Protein AF-A0A356X1T3-F1 (afdb_monomer)

pLDDT: mean 81.72, std 20.07, range [30.41, 98.06]

Sequence (139 aa):
MLDDKTKMFLIKAMTEGIECNFQNEEAKDYFIHTLQKTVDKNEKIGSKLIGDSYGLLMEDSTGDPYGIVKLSDNLVLFALLIPEPDLTSEQSVDFGRIVLAVLSTFALIEAEQSLGNTGRSAAKSESVKFNISQIGVII

Mean predicted aligned error: 7.99 Å

Foldseek 3Di:
DDDPVVVVVLVLCAVVNWWKAAPDLVSLQVLLVLLQVLQVPDPLQQWGWDDGSQWTFTAGVVRHTFKIFGDDRTGTYIDTPDDPVPDDPNNVVNSSVSSVSSVVSLVVLQVVLVVVVVDDDDDDDPDDDIDPVPRDRPD

Nearest PDB structures (foldseek):
  8owu-assembly1_B  TM=5.693E-01  e=8.050E-01  Bacillus cereus BAG3X2-1
  8fkx-assembly1_SM  TM=2.185E-01  e=4.668E-01  Homo sapiens
  9eh2-assembly1_x  TM=2.314E-01  e=2.870E+00  Homo sapiens

Solvent-accessible surface area (backbone atoms only — not comparable to full-atom values): 8045 Å² total; per-residue (Å²): 131,82,53,72,67,58,52,53,50,53,52,41,38,57,75,78,18,42,41,50,54,47,85,47,66,68,53,35,44,52,50,49,54,50,36,40,53,52,39,77,69,33,89,86,44,69,48,46,67,50,76,56,68,60,29,30,40,32,19,43,84,86,64,52,72,44,29,36,43,40,45,53,57,48,37,38,38,57,49,66,72,53,60,75,92,76,53,48,73,64,58,54,53,35,54,56,50,50,54,51,43,52,56,48,40,55,54,49,55,44,51,51,54,59,50,54,75,73,62,79,80,94,69,98,63,84,79,76,65,68,60,73,95,60,50,55,68,94,126

Radius of gyration: 15.62 Å; Cα contacts (8 Å, |Δi|>4): 182; chains: 1; bounding box: 31×35×47 Å

Secondary structure (DSSP, 8-state):
---HHHHHHHHHHHHT-EE----SHHHHHHHHHHHHHHHHH-TT---EEEEETTEEEEE-TTS-EEEEEEE-SSEEEEEESS-GGG--HHHHHHHHHHHHHHHHHHHHHHHHHHHHTTS------------GGG-----

Structure (mmCIF, N/CA/C/O backbone):
data_AF-A0A356X1T3-F1
#
_entry.id   AF-A0A356X1T3-F1
#
loop_
_atom_site.group_PDB
_atom_site.id
_atom_site.type_symbol
_atom_site.label_atom_id
_atom_site.label_alt_id
_atom_site.label_comp_id
_atom_site.label_asym_id
_atom_site.label_entity_id
_atom_site.label_seq_id
_atom_site.pdbx_PDB_ins_code
_atom_site.Cartn_x
_atom_site.Cartn_y
_atom_site.Cartn_z
_atom_site.occupancy
_atom_site.B_iso_or_equiv
_atom_site.auth_seq_id
_atom_site.auth_comp_id
_atom_site.auth_asym_id
_atom_site.auth_atom_id
_atom_site.pdbx_PDB_model_num
ATOM 1 N N . MET A 1 1 ? 13.752 -17.291 8.357 1.00 72.00 1 MET A N 1
ATOM 2 C CA . MET A 1 1 ? 12.987 -17.833 7.213 1.00 72.00 1 MET A CA 1
ATOM 3 C C . MET A 1 1 ? 11.516 -17.726 7.585 1.00 72.00 1 MET A C 1
ATOM 5 O O . MET A 1 1 ? 11.199 -18.106 8.703 1.00 72.00 1 MET A O 1
ATOM 9 N N . LEU A 1 2 ? 10.667 -17.127 6.742 1.00 78.75 2 LEU A N 1
ATOM 10 C CA . LEU A 1 2 ? 9.224 -17.022 7.019 1.00 78.75 2 LEU A CA 1
ATOM 11 C C . LEU A 1 2 ? 8.591 -18.420 6.993 1.00 78.75 2 LEU A C 1
ATOM 13 O O . LEU A 1 2 ? 8.995 -19.247 6.169 1.00 78.75 2 LEU A O 1
ATOM 17 N N . ASP A 1 3 ? 7.628 -18.683 7.876 1.00 87.62 3 ASP A N 1
ATOM 18 C CA . ASP A 1 3 ? 6.837 -19.915 7.814 1.00 87.62 3 ASP A CA 1
ATOM 19 C C . ASP A 1 3 ? 5.862 -19.894 6.625 1.00 87.62 3 ASP A C 1
ATOM 21 O O . ASP A 1 3 ? 5.592 -18.848 6.027 1.00 87.62 3 ASP A O 1
ATOM 25 N N . ASP A 1 4 ? 5.351 -21.066 6.247 1.00 88.94 4 ASP A N 1
ATOM 26 C CA . ASP A 1 4 ? 4.505 -21.194 5.057 1.00 88.94 4 ASP A CA 1
ATOM 27 C C . ASP A 1 4 ? 3.169 -20.462 5.202 1.00 88.94 4 ASP A C 1
ATOM 29 O O . ASP A 1 4 ? 2.645 -19.952 4.215 1.00 88.94 4 ASP A O 1
ATOM 33 N N . LYS A 1 5 ? 2.648 -20.318 6.427 1.00 83.56 5 LYS A N 1
ATOM 34 C CA . LYS A 1 5 ? 1.420 -19.548 6.672 1.00 83.56 5 LYS A CA 1
ATOM 35 C C . LYS A 1 5 ? 1.634 -18.072 6.366 1.00 83.56 5 LYS A C 1
ATOM 37 O O . LYS A 1 5 ? 0.818 -17.465 5.684 1.00 83.56 5 LYS A O 1
ATOM 42 N N . THR A 1 6 ? 2.754 -17.520 6.816 1.00 81.12 6 THR A N 1
ATOM 43 C CA . THR A 1 6 ? 3.123 -16.123 6.595 1.00 81.12 6 THR A CA 1
ATOM 44 C C . THR A 1 6 ? 3.391 -15.862 5.117 1.00 81.12 6 THR A C 1
ATOM 46 O O . THR A 1 6 ? 2.935 -14.856 4.584 1.00 81.12 6 THR A O 1
ATOM 49 N N . LYS A 1 7 ? 4.064 -16.787 4.418 1.00 82.00 7 LYS A N 1
ATOM 50 C CA . LYS A 1 7 ? 4.240 -16.688 2.958 1.00 82.00 7 LYS A CA 1
ATOM 51 C C . LYS A 1 7 ? 2.896 -16.660 2.235 1.00 82.00 7 LYS A C 1
ATOM 53 O O . LYS A 1 7 ? 2.676 -15.780 1.412 1.00 82.00 7 LYS A O 1
ATOM 58 N N . MET A 1 8 ? 2.002 -17.595 2.559 1.00 85.56 8 MET A N 1
ATOM 59 C CA . MET A 1 8 ? 0.683 -17.674 1.928 1.00 85.56 8 MET A CA 1
ATOM 60 C C . MET A 1 8 ? -0.170 -16.442 2.219 1.00 85.56 8 MET A C 1
ATOM 62 O O . MET A 1 8 ? -0.846 -15.953 1.320 1.00 85.56 8 MET A O 1
ATOM 66 N N . PHE A 1 9 ? -0.101 -15.916 3.441 1.00 83.38 9 PHE A N 1
ATOM 67 C CA . PHE A 1 9 ? -0.762 -14.670 3.807 1.00 83.38 9 PHE A CA 1
ATOM 68 C C . PHE A 1 9 ? -0.280 -13.498 2.946 1.00 83.38 9 PHE A C 1
ATOM 70 O O . PHE A 1 9 ? -1.100 -12.791 2.373 1.00 83.38 9 PHE A O 1
ATOM 77 N N . LEU A 1 10 ? 1.037 -13.325 2.795 1.00 85.50 10 LEU A N 1
ATOM 78 C CA . LEU A 1 10 ? 1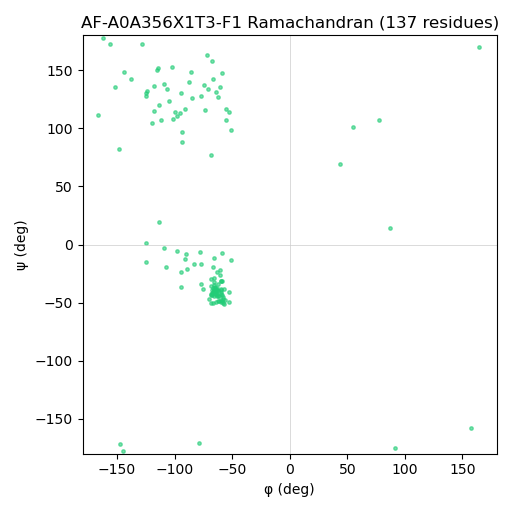.598 -12.246 1.978 1.00 85.50 10 LEU A CA 1
ATOM 79 C C . LEU A 1 10 ? 1.245 -12.396 0.497 1.00 85.50 10 LEU A C 1
ATOM 81 O O . LEU A 1 10 ? 0.889 -11.410 -0.138 1.00 85.50 10 LEU A O 1
ATOM 85 N N . ILE A 1 11 ? 1.312 -13.615 -0.048 1.00 87.25 11 ILE A N 1
ATOM 86 C CA . ILE A 1 11 ? 0.914 -13.888 -1.437 1.00 87.25 11 ILE A CA 1
ATOM 87 C C . ILE A 1 11 ? -0.533 -13.455 -1.650 1.00 87.25 11 ILE A C 1
ATOM 89 O O . ILE A 1 11 ? -0.805 -12.666 -2.547 1.00 87.25 11 ILE A O 1
ATOM 93 N N . LYS A 1 12 ? -1.438 -13.908 -0.783 1.00 85.88 12 LYS A N 1
ATOM 94 C CA . LYS A 1 12 ? -2.856 -13.585 -0.900 1.00 85.88 12 LYS A CA 1
ATOM 95 C C . LYS A 1 12 ? -3.132 -12.094 -0.698 1.00 85.88 12 LYS A C 1
ATOM 97 O O . LYS A 1 12 ? -3.886 -11.522 -1.471 1.00 85.88 12 LYS A O 1
ATOM 102 N N . ALA A 1 13 ? -2.450 -11.431 0.237 1.00 87.19 13 ALA A N 1
ATOM 103 C CA . ALA A 1 13 ? -2.543 -9.979 0.391 1.00 87.19 13 ALA A CA 1
ATOM 104 C C . ALA A 1 13 ? -2.177 -9.229 -0.904 1.00 87.19 13 ALA A C 1
ATOM 106 O O . ALA A 1 13 ? -2.820 -8.240 -1.244 1.00 87.19 13 ALA A O 1
ATOM 107 N N . MET A 1 14 ? -1.173 -9.710 -1.646 1.00 87.31 14 MET A N 1
ATOM 108 C CA . MET A 1 14 ? -0.752 -9.115 -2.919 1.00 87.31 14 MET A CA 1
ATOM 109 C C . MET A 1 14 ? -1.686 -9.450 -4.089 1.00 87.31 14 MET A C 1
ATOM 111 O O . MET A 1 14 ? -1.846 -8.619 -4.977 1.00 87.31 14 MET A O 1
ATOM 115 N N . THR A 1 15 ? -2.281 -10.647 -4.120 1.00 87.12 15 THR A N 1
ATOM 116 C CA . THR A 1 15 ? -3.092 -11.114 -5.261 1.00 87.12 15 THR A CA 1
ATOM 117 C C . THR A 1 15 ? -4.588 -10.853 -5.107 1.00 87.12 15 THR A C 1
ATOM 119 O O . THR A 1 15 ? -5.268 -10.577 -6.090 1.00 87.12 15 THR A O 1
ATOM 122 N N . GLU A 1 16 ? -5.109 -10.975 -3.890 1.00 88.81 16 GLU A N 1
ATOM 123 C CA . GLU A 1 16 ? -6.537 -10.881 -3.554 1.00 88.81 16 GLU A CA 1
ATOM 124 C C . GLU A 1 16 ? -6.861 -9.571 -2.817 1.00 88.81 16 GLU A C 1
ATOM 126 O O . GLU A 1 16 ? -8.013 -9.138 -2.801 1.00 88.81 16 GLU A O 1
ATOM 131 N N . GLY A 1 17 ? -5.847 -8.916 -2.246 1.00 89.25 17 GLY A N 1
ATOM 132 C CA . GLY A 1 17 ? -6.008 -7.748 -1.390 1.00 89.25 17 GLY A CA 1
ATOM 133 C C . GLY A 1 17 ? -6.130 -8.104 0.088 1.00 89.25 17 GLY A C 1
ATOM 134 O O . GLY A 1 17 ? -5.982 -9.251 0.507 1.00 89.25 17 GLY A O 1
ATOM 135 N N . ILE A 1 18 ? -6.377 -7.079 0.898 1.00 90.44 18 ILE A N 1
ATOM 136 C CA . ILE A 1 18 ? -6.517 -7.180 2.350 1.00 90.44 18 ILE A CA 1
ATOM 137 C C . ILE A 1 18 ? -7.927 -6.732 2.708 1.00 90.44 18 ILE A C 1
ATOM 139 O O . ILE A 1 18 ? -8.275 -5.566 2.503 1.00 90.44 18 ILE A O 1
ATOM 143 N N . GLU A 1 19 ? -8.733 -7.652 3.236 1.00 87.69 19 GLU A N 1
ATOM 144 C CA . GLU A 1 19 ? -10.045 -7.312 3.781 1.00 87.69 19 GLU A CA 1
ATOM 145 C C . GLU A 1 19 ? -9.895 -6.325 4.941 1.00 87.69 19 GLU A C 1
ATOM 147 O O . GLU A 1 19 ? -9.037 -6.466 5.815 1.00 87.69 19 GLU A O 1
ATOM 152 N N . CYS A 1 20 ? -10.741 -5.304 4.944 1.00 84.69 20 CYS A N 1
ATOM 153 C CA . CYS A 1 20 ? -10.764 -4.280 5.976 1.00 84.69 20 CYS A CA 1
ATOM 154 C C . CYS A 1 20 ? -12.202 -3.813 6.238 1.00 84.69 20 CYS A C 1
ATOM 156 O O . CYS A 1 20 ? -13.159 -4.354 5.690 1.00 84.69 20 CYS A O 1
ATOM 158 N N . ASN A 1 21 ? -12.373 -2.838 7.130 1.00 84.75 21 ASN A N 1
ATOM 159 C CA . ASN A 1 21 ? -13.674 -2.227 7.390 1.00 84.75 21 ASN A CA 1
ATOM 160 C C . ASN A 1 21 ? -13.499 -0.755 7.777 1.00 84.75 21 ASN A C 1
ATOM 162 O O . ASN A 1 21 ? -13.461 -0.404 8.963 1.00 84.75 21 ASN A O 1
ATOM 166 N N . PHE A 1 22 ? -13.346 0.105 6.773 1.00 82.81 22 PHE A N 1
ATOM 167 C CA . PHE A 1 22 ? -13.340 1.547 6.979 1.00 82.81 22 PHE A CA 1
ATOM 168 C C . PHE A 1 22 ? -14.768 2.021 7.259 1.00 82.81 22 PHE A C 1
ATOM 170 O O . PHE A 1 22 ? -15.647 1.919 6.411 1.00 82.81 22 PHE A O 1
ATOM 177 N N . GLN A 1 23 ? -14.999 2.551 8.462 1.00 81.44 23 GLN A N 1
ATOM 178 C CA . GLN A 1 23 ? -16.338 2.962 8.907 1.00 81.44 23 GLN A CA 1
ATOM 179 C C . GLN A 1 23 ? -16.874 4.186 8.150 1.00 81.44 23 GLN A C 1
ATOM 181 O O . GLN A 1 23 ? -18.083 4.368 8.034 1.00 81.44 23 GLN A O 1
ATOM 186 N N . ASN A 1 24 ? -15.974 5.055 7.696 1.00 83.50 24 ASN A N 1
ATOM 187 C CA . ASN A 1 24 ? -16.276 6.315 7.032 1.00 83.50 24 ASN A CA 1
ATOM 188 C C . ASN A 1 24 ? -15.036 6.817 6.267 1.00 83.50 24 ASN A C 1
ATOM 190 O O . ASN A 1 24 ? -13.967 6.203 6.309 1.00 83.50 24 ASN A O 1
ATOM 194 N N . GLU A 1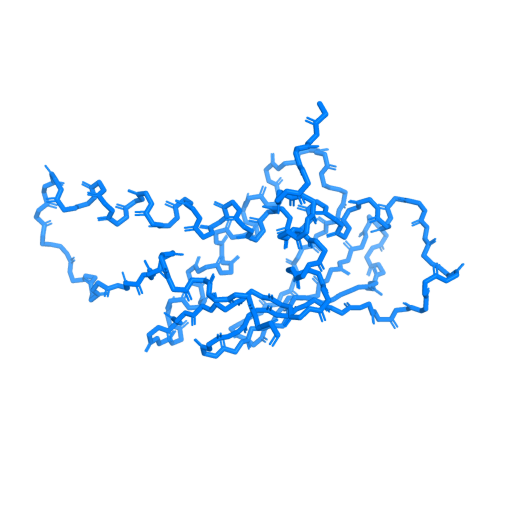 25 ? -15.187 7.939 5.564 1.00 88.44 25 GLU A N 1
ATOM 195 C CA . GLU A 1 25 ? -14.105 8.569 4.801 1.00 88.44 25 GLU A CA 1
ATOM 196 C C . GLU A 1 25 ? -12.965 9.075 5.702 1.00 88.44 25 GLU A C 1
ATOM 198 O O . GLU A 1 25 ? -11.800 8.867 5.379 1.00 88.44 25 GLU A O 1
ATOM 203 N N . GLU A 1 26 ? -13.277 9.594 6.895 1.00 88.50 26 GLU A N 1
ATOM 204 C CA . GLU A 1 26 ? -12.275 10.043 7.876 1.00 88.50 26 GLU A CA 1
ATOM 205 C C . GLU A 1 26 ? -11.328 8.904 8.303 1.00 88.50 26 GLU A C 1
ATOM 207 O O . GLU A 1 26 ? -10.121 9.102 8.441 1.00 88.50 26 GLU A O 1
ATOM 212 N N . ALA A 1 27 ? -11.845 7.681 8.455 1.00 86.88 27 ALA A N 1
ATOM 213 C CA . ALA A 1 27 ? -11.033 6.505 8.749 1.00 86.88 27 ALA A CA 1
ATOM 214 C C . ALA A 1 27 ? -10.079 6.147 7.596 1.00 86.88 27 ALA A C 1
ATOM 216 O O . ALA A 1 27 ? -8.964 5.685 7.855 1.00 86.88 27 ALA A O 1
ATOM 217 N N . LYS A 1 28 ? -10.494 6.361 6.338 1.00 88.88 28 LYS A N 1
ATOM 218 C CA . LYS A 1 28 ? -9.624 6.168 5.167 1.00 88.88 28 LYS A CA 1
ATOM 219 C C . LYS A 1 28 ? -8.542 7.233 5.116 1.00 88.88 28 LYS A C 1
ATOM 221 O O . LYS A 1 28 ? -7.374 6.882 4.978 1.00 88.88 28 LYS A O 1
ATOM 226 N N . ASP A 1 29 ? -8.907 8.497 5.303 1.00 91.00 29 ASP A N 1
ATOM 227 C CA . ASP A 1 29 ? -7.957 9.612 5.326 1.00 91.00 29 ASP A CA 1
ATOM 228 C C . ASP A 1 29 ? -6.906 9.425 6.419 1.00 91.00 29 ASP A C 1
ATOM 230 O O . ASP A 1 29 ? -5.707 9.589 6.187 1.00 91.00 29 ASP A O 1
ATOM 234 N N . TYR A 1 30 ? -7.339 9.003 7.607 1.00 90.75 30 TYR A N 1
ATOM 235 C CA . TYR A 1 30 ? -6.438 8.709 8.712 1.00 90.75 30 TYR A CA 1
ATOM 236 C C . TYR A 1 30 ? -5.485 7.547 8.401 1.00 90.75 30 TYR A C 1
ATOM 23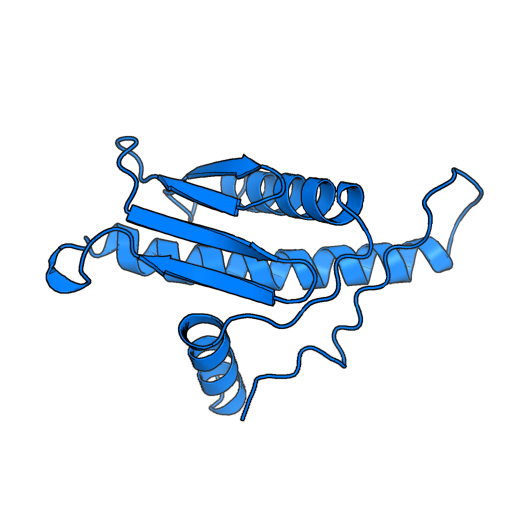8 O O . TYR A 1 30 ? -4.278 7.642 8.656 1.00 90.75 30 TYR A O 1
ATOM 246 N N . PHE A 1 31 ? -6.003 6.462 7.819 1.00 93.56 31 PHE A N 1
ATOM 247 C CA . PHE A 1 31 ? -5.188 5.332 7.380 1.00 93.56 31 PHE A CA 1
ATOM 248 C C . PHE A 1 31 ? -4.153 5.762 6.336 1.00 93.56 31 PHE A C 1
ATOM 250 O O . PHE A 1 31 ? -2.972 5.454 6.480 1.00 93.56 31 PHE A O 1
ATOM 257 N N . ILE A 1 32 ? -4.574 6.520 5.324 1.00 95.00 32 ILE A N 1
ATOM 258 C CA . ILE A 1 32 ? -3.711 7.011 4.250 1.00 95.00 32 ILE A CA 1
ATOM 259 C C . ILE A 1 32 ? -2.615 7.910 4.796 1.00 95.00 32 ILE A C 1
ATOM 261 O O . ILE A 1 32 ? -1.441 7.689 4.502 1.00 95.00 32 ILE A O 1
ATOM 265 N N . HIS A 1 33 ? -2.976 8.876 5.637 1.00 94.12 33 HIS A N 1
ATOM 266 C CA . HIS A 1 33 ? -2.008 9.778 6.241 1.00 94.12 33 HIS A CA 1
ATOM 267 C C . HIS A 1 33 ? -0.968 9.008 7.066 1.00 94.12 33 HIS A C 1
ATOM 269 O O . HIS A 1 33 ? 0.231 9.293 7.016 1.00 94.12 33 HIS A O 1
ATOM 275 N N . THR A 1 34 ? -1.416 7.993 7.807 1.00 93.88 34 THR A N 1
ATOM 276 C CA . THR A 1 34 ? -0.540 7.136 8.611 1.00 93.88 34 THR A CA 1
ATOM 277 C C . THR A 1 34 ? 0.371 6.279 7.732 1.00 93.88 34 THR A C 1
ATOM 279 O O . THR A 1 34 ? 1.567 6.170 8.017 1.00 93.88 34 THR A O 1
ATOM 282 N N . LEU A 1 35 ? -0.155 5.725 6.639 1.00 96.06 35 LEU A N 1
ATOM 283 C CA . LEU A 1 35 ? 0.602 4.935 5.673 1.00 96.06 35 LEU A CA 1
ATOM 284 C C . LEU A 1 35 ? 1.667 5.781 4.966 1.00 96.06 35 LEU A C 1
ATOM 286 O O . LEU A 1 35 ? 2.834 5.396 4.959 1.00 96.06 35 LEU A O 1
ATOM 290 N N . GLN A 1 36 ? 1.300 6.952 4.440 1.00 96.25 36 GLN A N 1
ATOM 291 C CA . GLN A 1 36 ? 2.235 7.887 3.804 1.00 96.25 36 GLN A CA 1
ATOM 292 C C . GLN A 1 36 ? 3.360 8.266 4.767 1.00 96.25 36 GLN A C 1
ATOM 294 O O . GLN A 1 36 ? 4.532 8.108 4.449 1.00 96.25 36 GLN A O 1
ATOM 299 N N . LYS A 1 37 ? 3.018 8.632 6.007 1.00 94.38 37 LYS A N 1
ATOM 300 C CA . LYS A 1 37 ? 4.005 8.947 7.047 1.00 94.38 37 LYS A CA 1
ATOM 301 C C . LYS A 1 37 ? 4.899 7.758 7.405 1.00 94.38 37 LYS A C 1
ATOM 303 O O . LYS A 1 37 ? 6.056 7.957 7.771 1.00 94.38 37 LYS A O 1
ATOM 308 N N . THR A 1 38 ? 4.366 6.539 7.363 1.00 92.81 38 THR A N 1
ATOM 309 C CA . THR A 1 38 ? 5.133 5.307 7.601 1.00 92.81 38 THR A CA 1
ATOM 310 C C . THR A 1 38 ? 6.142 5.076 6.485 1.00 92.81 38 THR A C 1
ATOM 312 O O . THR A 1 38 ? 7.298 4.766 6.772 1.00 92.81 38 THR A O 1
ATOM 315 N N . VAL A 1 39 ? 5.724 5.276 5.236 1.00 95.38 39 VAL A N 1
ATOM 316 C CA . VAL A 1 39 ? 6.588 5.163 4.059 1.00 95.38 39 VAL A CA 1
ATOM 317 C C . VAL A 1 39 ? 7.658 6.253 4.055 1.00 95.38 39 VAL A C 1
ATOM 319 O O . VAL A 1 39 ? 8.837 5.919 4.024 1.00 95.38 39 VAL A O 1
ATOM 322 N N . ASP A 1 40 ? 7.282 7.520 4.233 1.00 93.69 40 ASP A N 1
ATOM 323 C CA . ASP A 1 40 ? 8.206 8.665 4.222 1.00 93.69 40 ASP A CA 1
ATOM 324 C C . ASP A 1 40 ? 9.299 8.573 5.297 1.00 93.69 40 ASP A C 1
ATOM 326 O O . ASP A 1 40 ? 10.410 9.073 5.128 1.00 93.69 40 ASP A O 1
ATOM 330 N N . LYS A 1 41 ? 8.991 7.948 6.439 1.00 91.88 41 LYS A N 1
ATOM 331 C CA . LYS A 1 41 ? 9.954 7.741 7.530 1.00 91.88 41 LYS A CA 1
ATOM 332 C C . LYS A 1 41 ? 10.844 6.519 7.332 1.00 91.88 41 LYS A C 1
ATOM 334 O O . LYS A 1 41 ? 11.835 6.379 8.049 1.00 91.88 41 LYS A O 1
ATOM 339 N N . ASN A 1 42 ? 10.474 5.604 6.443 1.00 91.44 42 ASN A N 1
ATOM 340 C CA . ASN A 1 42 ? 11.212 4.375 6.226 1.00 91.44 42 ASN A CA 1
ATOM 341 C C . ASN A 1 42 ? 12.217 4.566 5.090 1.00 91.44 42 ASN A C 1
ATOM 343 O O . ASN A 1 42 ? 11.899 4.357 3.928 1.00 91.44 42 ASN A O 1
ATOM 347 N N . GLU A 1 43 ? 13.470 4.863 5.442 1.00 91.12 43 GLU A N 1
ATOM 348 C CA . GLU A 1 43 ? 14.578 5.074 4.492 1.00 91.12 43 GLU A CA 1
ATOM 349 C C . GLU A 1 43 ? 14.877 3.872 3.573 1.00 91.12 43 GLU A C 1
ATOM 351 O O . GLU A 1 43 ? 15.739 3.953 2.699 1.00 91.12 43 GLU A O 1
ATOM 356 N N . LYS A 1 44 ? 14.236 2.715 3.793 1.00 93.12 44 LYS A N 1
ATOM 357 C CA . LYS A 1 44 ? 14.345 1.552 2.907 1.00 93.12 44 LYS A CA 1
ATOM 358 C C . LYS A 1 44 ? 13.290 1.530 1.815 1.00 93.12 44 LYS A C 1
ATOM 360 O O . LYS A 1 44 ? 13.438 0.699 0.934 1.00 93.12 44 LYS A O 1
ATOM 365 N N . ILE A 1 45 ? 12.254 2.356 1.866 1.00 94.44 45 ILE A N 1
ATOM 366 C CA . ILE A 1 45 ? 11.261 2.461 0.797 1.00 94.44 45 ILE A CA 1
ATOM 367 C C . ILE A 1 45 ? 11.670 3.665 -0.051 1.00 94.44 45 ILE A C 1
ATOM 369 O O . ILE A 1 45 ? 11.647 4.792 0.433 1.00 94.44 45 ILE A O 1
ATOM 373 N N . GLY A 1 46 ? 12.123 3.417 -1.281 1.00 93.06 46 GLY A N 1
ATOM 374 C CA . GLY A 1 46 ? 12.524 4.472 -2.220 1.00 93.06 46 GLY A CA 1
ATOM 375 C C . GLY A 1 46 ? 11.331 5.180 -2.866 1.00 93.06 46 GLY A C 1
ATOM 376 O O . GLY A 1 46 ? 11.468 6.276 -3.407 1.00 93.06 46 GLY A O 1
ATOM 377 N N . SER A 1 47 ? 10.161 4.556 -2.783 1.00 95.69 47 SER A N 1
ATOM 378 C CA . SER A 1 47 ? 8.918 5.028 -3.374 1.00 95.69 47 SER A CA 1
ATOM 379 C C . SER A 1 47 ? 8.163 6.015 -2.491 1.00 95.69 47 SER A C 1
ATOM 381 O O . SER A 1 47 ? 8.151 5.902 -1.265 1.00 95.69 47 SER A O 1
ATOM 383 N N . LYS A 1 48 ? 7.452 6.937 -3.135 1.00 96.75 48 LYS A N 1
ATOM 384 C CA . LYS A 1 48 ? 6.493 7.848 -2.507 1.00 96.75 48 LYS A CA 1
ATOM 385 C C . LYS A 1 48 ? 5.068 7.380 -2.756 1.00 96.75 48 LYS A C 1
ATOM 387 O O . LYS A 1 48 ? 4.779 6.737 -3.763 1.00 96.75 48 LYS A O 1
ATOM 392 N N . LEU A 1 49 ? 4.175 7.738 -1.836 1.00 97.56 49 LEU A N 1
ATOM 393 C CA . LEU A 1 49 ? 2.743 7.487 -1.961 1.00 97.56 49 LEU A CA 1
ATOM 394 C C . LEU A 1 49 ? 1.979 8.804 -2.095 1.00 97.56 49 LEU A C 1
ATOM 396 O O . LEU A 1 49 ? 2.004 9.627 -1.179 1.00 97.56 49 LEU A O 1
ATOM 400 N N . ILE A 1 50 ? 1.261 8.991 -3.203 1.00 96.38 50 ILE A N 1
ATOM 401 C CA . ILE A 1 50 ? 0.506 10.221 -3.497 1.00 96.38 50 ILE A CA 1
ATOM 402 C C . ILE A 1 50 ? -0.957 9.886 -3.782 1.00 96.38 50 ILE A C 1
ATOM 404 O O . ILE A 1 50 ? -1.237 9.050 -4.632 1.00 96.38 50 ILE A O 1
ATOM 408 N N . GLY A 1 51 ? -1.901 10.540 -3.104 1.00 93.56 51 GLY A N 1
ATOM 409 C CA . GLY A 1 51 ? -3.330 10.325 -3.346 1.00 93.56 51 GLY A CA 1
ATOM 410 C C . GLY A 1 51 ? -4.226 10.717 -2.173 1.00 93.56 51 GLY A C 1
ATOM 411 O O . GLY A 1 51 ? -3.838 11.547 -1.349 1.00 93.56 51 GLY A O 1
ATOM 412 N N . ASP A 1 52 ? -5.424 10.135 -2.140 1.00 92.62 52 ASP A N 1
ATOM 413 C CA . ASP A 1 52 ? -6.563 10.517 -1.295 1.00 92.62 52 ASP A CA 1
ATOM 414 C C . ASP A 1 52 ? -7.425 9.300 -0.899 1.00 92.62 52 ASP A C 1
ATOM 416 O O . ASP A 1 52 ? -7.056 8.160 -1.180 1.00 92.62 52 ASP A O 1
ATOM 420 N N . SER A 1 53 ? -8.587 9.534 -0.274 1.00 87.88 53 SER A N 1
ATOM 421 C CA . SER A 1 53 ? -9.515 8.519 0.257 1.00 87.88 53 SER A CA 1
ATOM 422 C C . SER A 1 53 ? -9.920 7.393 -0.714 1.00 87.88 53 SER A C 1
ATOM 424 O O . SER A 1 53 ? -10.442 6.365 -0.268 1.00 87.88 53 SER A O 1
ATOM 426 N N . TYR A 1 54 ? -9.657 7.526 -2.018 1.00 88.56 54 TYR A N 1
ATOM 427 C CA . TYR A 1 54 ? -9.914 6.497 -3.028 1.00 88.56 54 TYR A CA 1
ATOM 428 C C . TYR A 1 54 ? -8.698 5.609 -3.333 1.00 88.56 54 TYR A C 1
ATOM 430 O O . TYR A 1 54 ? -8.853 4.470 -3.793 1.00 88.56 54 TYR A O 1
ATOM 438 N N . GLY A 1 55 ? -7.483 6.092 -3.086 1.00 92.88 55 GLY A N 1
ATOM 439 C CA . GLY A 1 55 ? -6.264 5.356 -3.387 1.00 92.88 55 GLY A CA 1
ATOM 440 C C . GLY A 1 55 ? -4.995 6.197 -3.390 1.00 92.88 55 GLY A C 1
ATOM 441 O O . GLY A 1 55 ? -5.020 7.423 -3.369 1.00 92.88 55 GLY A O 1
ATOM 442 N N . LEU A 1 56 ? -3.865 5.499 -3.459 1.00 98.06 56 LEU A N 1
ATOM 443 C CA . LEU A 1 56 ? -2.524 6.066 -3.514 1.00 98.06 56 LEU A CA 1
ATOM 444 C C . LEU A 1 56 ? -1.789 5.542 -4.745 1.00 98.06 56 LEU A C 1
ATOM 446 O O . LEU A 1 56 ? -1.725 4.333 -4.961 1.00 98.06 56 LEU A O 1
ATOM 450 N N . LEU A 1 57 ? -1.204 6.444 -5.522 1.00 97.75 57 LEU A N 1
ATOM 451 C CA . LEU A 1 57 ? -0.193 6.139 -6.525 1.00 97.75 57 LEU A CA 1
ATOM 452 C C . LEU A 1 57 ? 1.135 5.841 -5.830 1.00 97.75 57 LEU A C 1
ATOM 454 O O . LEU A 1 57 ? 1.517 6.541 -4.893 1.00 97.75 57 LEU A O 1
ATOM 458 N N . MET A 1 58 ? 1.828 4.813 -6.308 1.00 97.88 58 MET A N 1
ATOM 459 C CA . MET A 1 58 ? 3.213 4.513 -5.966 1.00 97.88 58 MET A CA 1
ATOM 460 C C . MET A 1 58 ? 4.105 5.125 -7.043 1.00 97.88 58 MET A C 1
ATOM 462 O O . MET A 1 58 ? 4.064 4.691 -8.197 1.00 97.88 58 MET A O 1
ATOM 466 N N . GLU A 1 59 ? 4.890 6.124 -6.660 1.00 97.50 59 GLU A N 1
ATOM 467 C CA . GLU A 1 59 ? 5.877 6.772 -7.524 1.00 97.50 59 GLU A CA 1
ATOM 468 C C . GLU A 1 59 ? 7.277 6.383 -7.069 1.00 97.50 59 GLU A C 1
ATOM 470 O O . GLU A 1 59 ? 7.546 6.324 -5.868 1.00 97.50 59 GLU A O 1
ATOM 475 N N . ASP A 1 60 ? 8.171 6.104 -8.008 1.00 95.06 60 ASP A N 1
ATOM 476 C CA . ASP A 1 60 ? 9.573 5.846 -7.691 1.00 95.06 60 ASP A CA 1
ATOM 477 C C . ASP A 1 60 ? 10.361 7.147 -7.423 1.00 95.06 60 ASP A C 1
ATOM 479 O O . ASP A 1 60 ? 9.813 8.246 -7.291 1.00 95.06 60 ASP A O 1
ATOM 483 N N . SER A 1 61 ? 11.686 7.027 -7.312 1.00 90.31 61 SER A N 1
ATOM 484 C CA . SER A 1 61 ? 12.560 8.168 -7.027 1.00 90.31 61 SER A CA 1
ATOM 485 C C . SER A 1 61 ? 12.625 9.208 -8.156 1.00 90.31 61 SER A C 1
ATOM 487 O O . SER A 1 61 ? 13.003 10.353 -7.886 1.00 90.31 61 SER A O 1
ATOM 489 N N . THR A 1 62 ? 12.243 8.850 -9.389 1.00 92.56 62 THR A N 1
ATOM 490 C CA . THR A 1 62 ? 12.166 9.774 -10.532 1.00 92.56 62 THR A CA 1
ATOM 491 C C . THR A 1 62 ? 10.792 10.427 -10.663 1.00 92.56 62 THR A C 1
ATOM 493 O O . THR A 1 62 ? 10.663 11.406 -11.400 1.00 92.56 62 THR A O 1
ATOM 496 N N . GLY A 1 63 ? 9.808 9.976 -9.878 1.00 93.69 63 GLY A N 1
ATOM 497 C CA . GLY A 1 63 ? 8.423 10.440 -9.939 1.00 93.69 63 GLY A CA 1
ATOM 498 C C . GLY A 1 63 ? 7.586 9.671 -10.958 1.00 93.69 63 GLY A C 1
ATOM 499 O O . GLY A 1 63 ? 6.499 10.125 -11.313 1.00 93.69 63 GLY A O 1
ATOM 500 N N . ASP A 1 64 ? 8.079 8.531 -11.450 1.00 95.25 64 ASP A N 1
ATOM 501 C CA . ASP A 1 64 ? 7.352 7.716 -12.411 1.00 95.25 64 ASP A CA 1
ATOM 502 C C . ASP A 1 64 ? 6.385 6.774 -11.668 1.00 95.25 64 ASP A C 1
ATOM 504 O O . ASP A 1 64 ? 6.792 6.030 -10.764 1.00 95.25 64 ASP A O 1
ATOM 508 N N . PRO A 1 65 ? 5.083 6.789 -12.010 1.00 96.19 65 PRO A N 1
ATOM 509 C CA . PRO A 1 65 ? 4.101 5.946 -11.348 1.00 96.19 65 PRO A CA 1
ATOM 510 C C . PRO A 1 65 ? 4.207 4.504 -11.855 1.00 96.19 65 PRO A C 1
ATOM 512 O O . PRO A 1 65 ? 4.114 4.245 -13.055 1.00 96.19 65 PR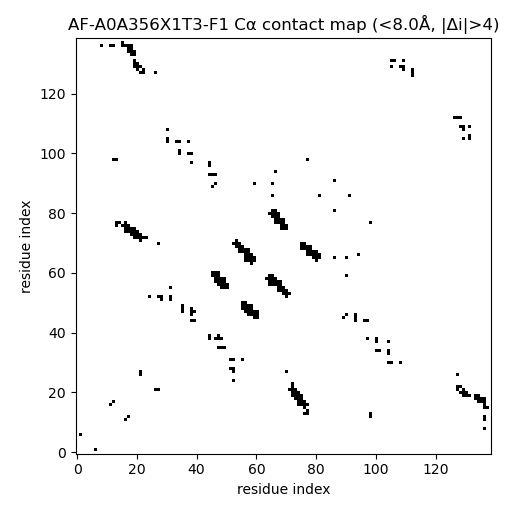O A O 1
ATOM 515 N N . TYR A 1 66 ? 4.332 3.546 -10.937 1.00 96.75 66 TYR A N 1
ATOM 516 C CA . TYR A 1 66 ? 4.492 2.127 -11.289 1.00 96.75 66 TYR A CA 1
ATOM 517 C C . TYR A 1 66 ? 3.453 1.208 -10.636 1.00 96.75 66 TYR A C 1
ATOM 519 O O . TYR A 1 66 ? 3.257 0.076 -11.084 1.00 96.75 66 TYR A O 1
ATOM 527 N N . GLY A 1 67 ? 2.739 1.680 -9.614 1.00 96.94 67 GLY A N 1
ATOM 528 C CA . GLY A 1 67 ? 1.726 0.895 -8.915 1.00 96.94 67 GLY A CA 1
ATOM 529 C C . GLY A 1 67 ? 0.684 1.752 -8.213 1.00 96.94 67 GLY A C 1
ATOM 530 O O . GLY A 1 67 ? 0.805 2.973 -8.149 1.00 96.94 67 GLY A O 1
ATOM 531 N N . ILE A 1 68 ? -0.355 1.103 -7.692 1.00 96.88 68 ILE A N 1
ATOM 532 C CA . ILE A 1 68 ? -1.434 1.731 -6.928 1.00 96.88 68 ILE A CA 1
ATOM 533 C C . ILE A 1 68 ? -1.817 0.897 -5.707 1.00 96.88 68 ILE A C 1
ATOM 535 O O . ILE A 1 68 ? -1.876 -0.333 -5.772 1.00 96.88 68 ILE A O 1
ATOM 539 N N . VAL A 1 69 ? -2.130 1.582 -4.608 1.00 97.50 69 VAL A N 1
ATOM 5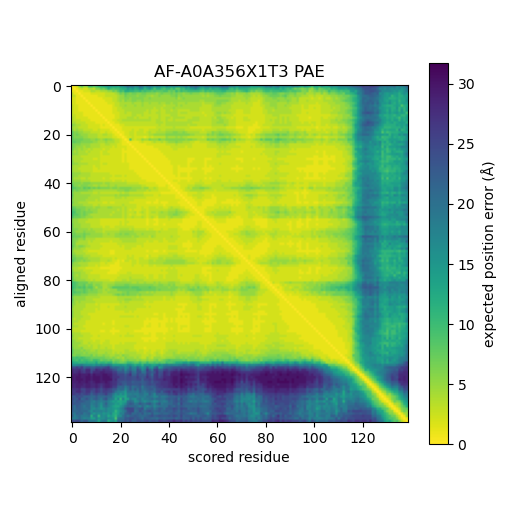40 C CA . VAL A 1 69 ? -2.892 1.053 -3.473 1.00 97.50 69 VAL A CA 1
ATOM 541 C C . VAL A 1 69 ? -4.310 1.588 -3.611 1.00 97.50 69 VAL A C 1
ATOM 543 O O . VAL A 1 69 ? -4.545 2.776 -3.417 1.00 97.50 69 VAL A O 1
ATOM 546 N N . LYS A 1 70 ? -5.269 0.741 -3.969 1.00 95.56 70 LYS A N 1
ATOM 547 C CA . LYS A 1 70 ? -6.671 1.141 -4.106 1.00 95.56 70 LYS A CA 1
ATOM 548 C C . LYS A 1 70 ? -7.417 0.860 -2.810 1.00 95.56 70 LYS A C 1
ATOM 550 O O . LYS A 1 70 ? -7.351 -0.257 -2.298 1.00 95.56 70 LYS A O 1
ATOM 555 N N . LEU A 1 71 ? -8.153 1.851 -2.316 1.00 92.75 71 LEU A N 1
ATOM 556 C CA . LEU A 1 71 ? -8.961 1.721 -1.111 1.00 92.75 71 LEU A CA 1
ATOM 557 C C . LEU A 1 71 ? -10.444 1.644 -1.474 1.00 92.75 71 LEU A C 1
ATOM 559 O O . LEU A 1 71 ? -10.975 2.429 -2.256 1.00 92.75 71 LEU A O 1
ATOM 563 N N . SER A 1 72 ? -11.132 0.690 -0.866 1.00 89.31 72 SER A N 1
ATOM 564 C CA . SER A 1 72 ? -12.590 0.609 -0.818 1.00 89.31 72 SER A CA 1
ATOM 565 C C . SER A 1 72 ? -13.021 0.429 0.632 1.00 89.31 72 SER A C 1
ATOM 567 O O . SER A 1 72 ? -12.170 0.264 1.499 1.00 89.31 72 SER A O 1
ATOM 569 N N . ASP A 1 73 ? -14.320 0.481 0.917 1.00 85.81 73 ASP A N 1
ATOM 570 C CA . ASP A 1 73 ? -14.822 0.415 2.298 1.00 85.81 73 ASP A CA 1
ATOM 571 C C . ASP A 1 73 ? -14.406 -0.878 3.015 1.00 85.81 73 ASP A C 1
ATOM 573 O O . ASP A 1 73 ? -14.175 -0.872 4.222 1.00 85.81 73 ASP A O 1
ATOM 577 N N . ASN A 1 74 ? -14.265 -1.972 2.265 1.00 88.81 74 ASN A N 1
ATOM 578 C CA . ASN A 1 74 ? -14.036 -3.308 2.801 1.00 88.81 74 ASN A CA 1
ATOM 579 C C . ASN A 1 74 ? -12.784 -4.018 2.264 1.00 88.81 74 ASN A C 1
ATOM 581 O O . ASN A 1 74 ? -12.540 -5.172 2.615 1.00 88.81 74 ASN A O 1
ATOM 585 N N . LEU A 1 75 ? -12.012 -3.373 1.389 1.00 91.12 75 LEU A N 1
ATOM 586 C CA . LEU A 1 75 ? -10.876 -4.009 0.730 1.00 91.12 75 LEU A CA 1
ATOM 587 C C . LEU A 1 75 ? -9.795 -2.993 0.359 1.00 91.12 75 LEU A C 1
ATOM 589 O O . LEU A 1 75 ? -10.088 -1.944 -0.227 1.00 91.12 75 LEU A O 1
ATOM 593 N N . VAL A 1 76 ? -8.541 -3.347 0.637 1.00 94.00 76 VAL A N 1
ATOM 594 C CA . VAL A 1 76 ? -7.352 -2.688 0.084 1.00 94.00 76 VAL A CA 1
ATOM 595 C C . VAL A 1 76 ? -6.745 -3.584 -0.988 1.00 94.00 76 VAL A C 1
ATOM 597 O O . VAL A 1 76 ? -6.421 -4.738 -0.720 1.00 94.00 76 VAL A O 1
ATOM 600 N N . LEU A 1 77 ? -6.588 -3.054 -2.198 1.00 94.88 77 LEU A N 1
ATOM 601 C CA . LEU A 1 77 ? -6.027 -3.764 -3.347 1.00 94.88 77 LEU A CA 1
ATOM 602 C C . LEU A 1 77 ? -4.702 -3.149 -3.780 1.00 94.88 77 LEU A C 1
ATOM 604 O O . LEU A 1 77 ? -4.498 -1.941 -3.664 1.00 94.88 77 LEU A O 1
ATOM 608 N N . PHE A 1 78 ? -3.850 -3.979 -4.369 1.00 95.00 78 PHE A N 1
ATOM 609 C CA . PHE A 1 78 ? -2.597 -3.560 -4.977 1.00 95.00 78 PHE A CA 1
ATOM 610 C C . PHE A 1 78 ? -2.634 -3.884 -6.464 1.00 95.00 78 PHE A C 1
ATOM 612 O O . PHE A 1 78 ? -3.071 -4.965 -6.854 1.00 95.00 78 PHE A O 1
ATOM 619 N N . ALA A 1 79 ? -2.186 -2.958 -7.302 1.00 93.38 79 ALA A N 1
ATOM 620 C CA . ALA A 1 79 ? -2.040 -3.221 -8.727 1.00 93.38 79 ALA A CA 1
ATOM 621 C C . ALA A 1 79 ? -0.812 -2.512 -9.284 1.00 93.38 79 ALA A C 1
ATOM 623 O O . ALA A 1 79 ? -0.438 -1.438 -8.819 1.00 93.38 79 ALA A O 1
ATOM 624 N N . LEU A 1 80 ? -0.199 -3.12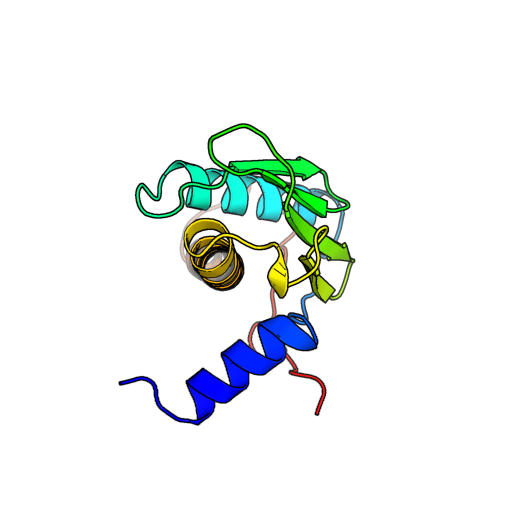1 -10.292 1.00 94.81 80 LEU A N 1
ATOM 625 C CA . LEU A 1 80 ? 0.876 -2.518 -11.064 1.00 94.81 80 LEU A CA 1
ATOM 626 C C . LEU A 1 80 ? 0.276 -1.709 -12.217 1.00 94.81 80 LEU A C 1
ATOM 628 O O . LEU A 1 80 ? -0.695 -2.136 -12.842 1.00 94.81 80 LEU A O 1
ATOM 632 N N . LEU A 1 81 ? 0.849 -0.539 -12.486 1.00 94.12 81 LEU A N 1
ATOM 633 C CA . LEU A 1 81 ? 0.487 0.302 -13.632 1.00 94.12 81 LEU A CA 1
ATOM 634 C C . LEU A 1 81 ? 1.301 -0.043 -14.878 1.00 94.12 81 LEU A C 1
ATOM 636 O O . LEU A 1 81 ? 0.867 0.237 -15.995 1.00 94.12 81 LEU A O 1
ATOM 640 N N . ILE A 1 82 ? 2.456 -0.674 -14.678 1.00 91.81 82 ILE A N 1
ATOM 641 C CA . ILE A 1 82 ? 3.323 -1.180 -15.736 1.00 91.81 82 ILE A CA 1
ATOM 642 C C . ILE A 1 82 ? 3.399 -2.713 -15.672 1.00 91.81 82 ILE A C 1
ATOM 644 O O . ILE A 1 82 ? 3.254 -3.291 -14.591 1.00 91.81 82 ILE A O 1
ATOM 648 N N . PRO A 1 83 ? 3.595 -3.401 -16.808 1.00 87.94 83 PRO A N 1
ATOM 649 C CA . PRO A 1 83 ? 3.777 -4.848 -16.826 1.00 87.94 83 PRO A CA 1
ATOM 650 C C . PRO A 1 83 ? 4.979 -5.297 -15.985 1.00 87.94 83 PRO A C 1
ATOM 652 O O . PRO A 1 83 ? 6.003 -4.622 -15.945 1.00 87.94 83 PRO A O 1
ATOM 655 N N . GLU A 1 84 ? 4.891 -6.483 -15.375 1.00 85.94 84 GLU A N 1
ATOM 656 C CA . GLU A 1 84 ? 5.980 -7.050 -14.561 1.00 85.94 84 GLU A CA 1
ATOM 657 C C . GLU A 1 84 ? 7.347 -7.109 -15.276 1.00 85.94 84 GLU A C 1
ATOM 659 O O . GLU A 1 84 ? 8.342 -6.758 -14.646 1.00 85.94 84 GLU A O 1
ATOM 664 N N . PRO A 1 85 ? 7.441 -7.473 -16.574 1.00 89.00 85 PRO A N 1
ATOM 665 C CA . PRO A 1 85 ? 8.721 -7.477 -17.287 1.00 89.00 85 PRO A CA 1
ATOM 666 C C . PRO A 1 85 ? 9.409 -6.108 -17.369 1.00 89.00 85 PRO A C 1
ATOM 668 O O . PRO A 1 85 ? 10.620 -6.059 -17.579 1.00 89.00 85 PRO A O 1
ATOM 671 N N . ASP A 1 86 ? 8.644 -5.026 -17.214 1.00 91.12 86 ASP A N 1
ATOM 672 C CA . ASP A 1 86 ? 9.116 -3.648 -17.326 1.00 91.12 86 ASP A CA 1
ATOM 673 C C . ASP A 1 86 ? 9.422 -3.024 -15.951 1.00 91.12 86 ASP A C 1
ATOM 675 O O . ASP A 1 86 ? 9.960 -1.918 -15.883 1.00 91.12 86 ASP A O 1
ATOM 679 N N . LEU A 1 87 ? 9.123 -3.726 -14.847 1.00 93.06 87 LEU A N 1
ATOM 680 C CA . LEU A 1 87 ? 9.484 -3.283 -13.502 1.00 93.06 87 LEU A CA 1
ATOM 681 C C . LEU A 1 87 ? 10.985 -3.396 -13.279 1.00 93.06 87 LEU A C 1
ATOM 683 O O . LEU A 1 87 ? 11.612 -4.441 -13.475 1.00 93.06 87 LEU A O 1
ATOM 687 N N . THR A 1 88 ? 11.557 -2.338 -12.722 1.00 94.94 88 THR A N 1
ATOM 688 C CA . THR A 1 88 ? 12.901 -2.432 -12.166 1.00 94.94 88 THR A CA 1
ATOM 689 C C . THR A 1 88 ? 12.905 -3.335 -10.927 1.00 94.94 88 THR A C 1
ATOM 691 O O . THR A 1 88 ? 11.893 -3.527 -10.239 1.00 94.94 88 THR A O 1
ATOM 694 N N . SER A 1 89 ? 14.077 -3.881 -10.590 1.00 94.25 89 SER A N 1
ATOM 695 C CA . SER A 1 89 ? 14.235 -4.646 -9.348 1.00 94.25 89 SER A CA 1
ATOM 696 C C . SER A 1 89 ? 13.927 -3.802 -8.108 1.00 94.25 89 SER A C 1
ATOM 698 O O . SER A 1 89 ? 13.431 -4.335 -7.121 1.00 94.25 89 SER A O 1
ATOM 700 N N . GLU A 1 90 ? 14.192 -2.495 -8.156 1.00 94.50 90 GLU A N 1
ATOM 701 C CA . GLU A 1 90 ? 13.883 -1.568 -7.066 1.00 94.50 90 GLU A CA 1
ATOM 702 C C . GLU A 1 90 ? 12.373 -1.392 -6.891 1.00 94.50 90 GLU A C 1
ATOM 704 O O . GLU A 1 90 ? 11.870 -1.634 -5.797 1.00 94.50 90 GLU A O 1
ATOM 709 N N . GLN A 1 91 ? 11.639 -1.101 -7.971 1.00 95.50 91 GLN A N 1
ATOM 710 C CA . GLN A 1 91 ? 10.174 -0.986 -7.945 1.00 95.50 91 GLN A CA 1
ATOM 711 C C . GLN A 1 91 ? 9.508 -2.291 -7.482 1.00 95.50 91 GLN A C 1
ATOM 713 O O . GLN A 1 91 ? 8.572 -2.265 -6.687 1.00 95.50 91 GLN A O 1
ATOM 718 N N . SER A 1 92 ? 10.024 -3.449 -7.909 1.00 93.88 92 SER A N 1
ATOM 719 C CA . SER A 1 92 ? 9.517 -4.759 -7.470 1.00 93.88 92 SER A CA 1
ATOM 720 C C . SER A 1 92 ? 9.692 -4.976 -5.962 1.00 93.88 92 SER A C 1
ATOM 722 O O . SER A 1 92 ? 8.794 -5.473 -5.279 1.00 93.88 92 SER A O 1
ATOM 724 N N . VAL A 1 93 ? 10.855 -4.602 -5.423 1.00 94.56 93 VAL A N 1
ATOM 725 C CA . VAL A 1 93 ? 11.136 -4.707 -3.985 1.00 94.56 93 VAL A CA 1
ATOM 726 C C . VAL A 1 93 ? 10.286 -3.713 -3.195 1.00 94.56 93 VAL A C 1
ATOM 728 O O . VAL A 1 93 ? 9.735 -4.071 -2.151 1.00 94.56 93 VAL A O 1
ATOM 731 N N . ASP A 1 94 ? 10.162 -2.483 -3.681 1.00 95.50 94 ASP A N 1
ATOM 732 C CA . ASP A 1 94 ? 9.379 -1.444 -3.028 1.00 95.50 94 ASP A CA 1
ATOM 733 C C . ASP A 1 94 ? 7.884 -1.747 -3.030 1.00 95.50 94 ASP A C 1
ATOM 735 O O . ASP A 1 94 ? 7.248 -1.563 -1.995 1.00 95.50 94 ASP A O 1
ATOM 739 N N . PHE A 1 95 ? 7.344 -2.326 -4.104 1.00 95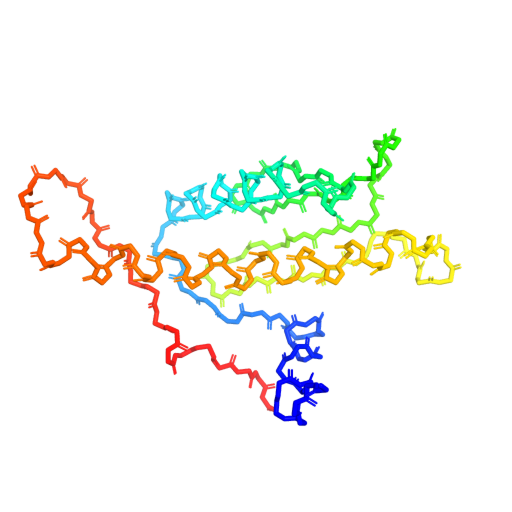.19 95 PHE A N 1
ATOM 740 C CA . PHE A 1 95 ? 5.968 -2.820 -4.132 1.00 95.19 95 PHE A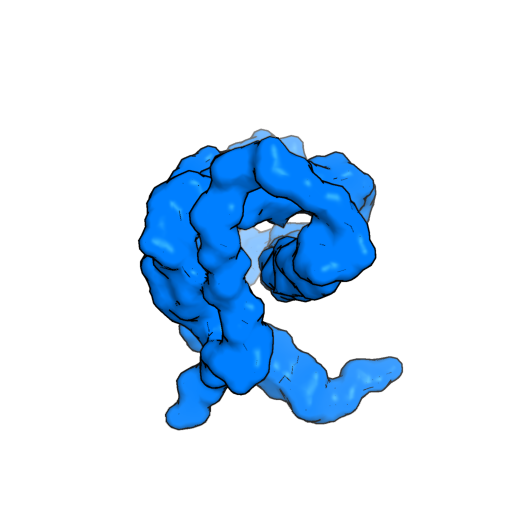 CA 1
ATOM 741 C C . PHE A 1 95 ? 5.700 -3.773 -2.956 1.00 95.19 95 PHE A C 1
ATOM 743 O O . PHE A 1 95 ? 4.768 -3.575 -2.175 1.00 95.19 95 PHE A O 1
ATOM 750 N N . GLY A 1 96 ? 6.581 -4.759 -2.750 1.00 93.38 96 GLY A N 1
ATOM 751 C CA . GLY A 1 96 ? 6.488 -5.677 -1.612 1.00 93.38 96 GLY A CA 1
ATOM 752 C C . GLY A 1 96 ? 6.628 -4.978 -0.253 1.00 93.38 96 GLY A C 1
ATOM 753 O O . GLY A 1 96 ? 5.931 -5.321 0.704 1.00 93.38 96 GLY A O 1
ATOM 754 N N . ARG A 1 97 ? 7.493 -3.962 -0.145 1.00 95.38 97 ARG A N 1
ATOM 755 C CA . ARG A 1 97 ? 7.634 -3.166 1.086 1.00 95.38 97 ARG A CA 1
ATOM 756 C C . ARG A 1 97 ? 6.403 -2.314 1.374 1.00 95.38 97 ARG A C 1
ATOM 758 O O . ARG A 1 97 ? 6.046 -2.181 2.539 1.00 95.38 97 ARG A O 1
ATOM 765 N N . ILE A 1 98 ? 5.739 -1.779 0.354 1.00 96.50 98 ILE A N 1
ATOM 766 C CA . ILE A 1 98 ? 4.500 -1.010 0.507 1.00 96.50 98 ILE A CA 1
ATOM 767 C C . ILE A 1 98 ? 3.362 -1.920 0.975 1.00 96.50 98 ILE A C 1
ATOM 769 O O . ILE A 1 98 ? 2.616 -1.539 1.875 1.00 96.50 98 ILE A O 1
ATOM 773 N N . VAL A 1 99 ? 3.274 -3.152 0.465 1.00 94.12 99 VAL A N 1
ATOM 774 C CA . VAL A 1 99 ? 2.326 -4.160 0.979 1.00 94.12 99 VAL A CA 1
ATOM 775 C C . VAL A 1 99 ? 2.560 -4.410 2.473 1.00 94.12 99 VAL A C 1
ATOM 777 O O . VAL A 1 99 ? 1.621 -4.399 3.270 1.00 94.12 99 VAL A O 1
ATOM 780 N N . LEU A 1 100 ? 3.821 -4.559 2.890 1.00 93.50 100 LEU A N 1
ATOM 781 C CA . LEU A 1 100 ? 4.170 -4.680 4.309 1.00 93.50 100 LEU A CA 1
ATOM 782 C C . LEU A 1 100 ? 3.856 -3.403 5.105 1.00 93.50 100 LEU A C 1
ATOM 784 O O . LEU A 1 100 ? 3.408 -3.498 6.247 1.00 93.50 100 LEU A O 1
ATOM 788 N N . ALA A 1 101 ? 4.050 -2.219 4.521 1.00 95.69 101 ALA A N 1
ATOM 789 C CA . ALA A 1 101 ? 3.724 -0.945 5.155 1.00 95.69 101 ALA A CA 1
ATOM 790 C C . ALA A 1 101 ? 2.213 -0.818 5.407 1.00 95.69 101 ALA A C 1
ATOM 792 O O . ALA A 1 101 ? 1.811 -0.431 6.507 1.00 95.69 101 ALA A O 1
ATOM 793 N N . VAL A 1 102 ? 1.378 -1.232 4.451 1.00 95.12 102 VAL A N 1
ATOM 794 C CA . VAL A 1 102 ? -0.084 -1.317 4.606 1.00 95.12 102 VAL A CA 1
ATOM 795 C C . VAL A 1 102 ? -0.456 -2.226 5.776 1.00 95.12 102 VAL A C 1
ATOM 797 O O . VAL A 1 102 ? -1.184 -1.806 6.674 1.00 95.12 102 VAL A O 1
ATOM 800 N N . LEU A 1 103 ? 0.100 -3.440 5.824 1.00 91.62 103 LEU A N 1
ATOM 801 C CA . LEU A 1 103 ? -0.141 -4.384 6.921 1.00 91.62 103 LEU A CA 1
ATOM 802 C C . LEU A 1 103 ? 0.294 -3.817 8.279 1.00 91.62 103 LEU A C 1
ATOM 804 O O . LEU A 1 103 ? -0.430 -3.931 9.268 1.00 91.62 103 LEU A O 1
ATOM 808 N N . SER A 1 104 ? 1.456 -3.160 8.325 1.00 90.19 104 SER A N 1
ATOM 809 C CA . SER A 1 104 ? 1.959 -2.522 9.544 1.00 90.19 104 SER A CA 1
ATOM 810 C C . SER A 1 104 ? 1.084 -1.353 9.998 1.00 90.19 104 SER A C 1
ATOM 812 O O . SER A 1 104 ? 0.917 -1.145 11.197 1.00 90.19 104 SER A O 1
ATOM 814 N N . THR A 1 105 ? 0.473 -0.634 9.051 1.00 93.00 105 THR A N 1
ATOM 815 C CA . THR A 1 105 ? -0.423 0.490 9.333 1.00 93.00 105 THR A CA 1
ATOM 816 C C . THR A 1 105 ? -1.713 -0.008 9.977 1.00 93.00 105 THR A C 1
ATOM 818 O O . THR A 1 105 ? -2.130 0.544 10.991 1.00 93.00 105 THR A O 1
ATOM 821 N N . PHE A 1 106 ? -2.299 -1.103 9.480 1.00 88.94 106 PHE A N 1
ATOM 822 C CA . PHE A 1 106 ? -3.443 -1.733 10.148 1.00 88.94 106 PHE A CA 1
ATOM 823 C C . PHE A 1 106 ? -3.116 -2.158 11.584 1.00 88.94 106 PHE A C 1
ATOM 825 O O . PHE A 1 106 ? -3.870 -1.835 12.500 1.00 88.94 106 PHE A O 1
ATOM 832 N N . ALA A 1 107 ? -1.975 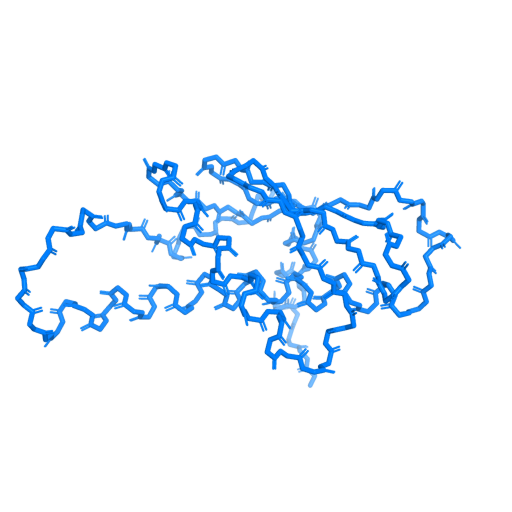-2.821 11.792 1.00 86.31 107 ALA A N 1
ATOM 833 C CA . ALA A 1 107 ? -1.554 -3.262 13.122 1.00 86.31 107 ALA A CA 1
ATOM 834 C C . ALA A 1 107 ? -1.305 -2.087 14.086 1.00 86.31 107 ALA A C 1
ATOM 836 O O . ALA A 1 107 ? -1.669 -2.162 15.259 1.00 86.31 107 ALA A O 1
ATOM 837 N N . LEU A 1 108 ? -0.708 -0.992 13.601 1.00 85.38 108 LEU A N 1
ATOM 838 C CA . LEU A 1 108 ? -0.483 0.215 14.397 1.00 85.38 108 LEU A CA 1
ATOM 839 C C . LEU A 1 108 ? -1.807 0.836 14.848 1.00 85.38 108 LEU A C 1
ATOM 841 O O . LEU A 1 108 ? -1.977 1.123 16.031 1.00 85.38 108 LEU A O 1
ATOM 845 N N . ILE A 1 109 ? -2.749 1.005 13.920 1.00 85.44 109 ILE A N 1
ATOM 846 C CA . ILE A 1 109 ? -4.043 1.623 14.215 1.00 85.44 109 ILE A CA 1
ATOM 847 C C . ILE A 1 109 ? -4.852 0.757 15.196 1.00 85.44 109 ILE A C 1
ATOM 849 O O . ILE A 1 109 ? -5.459 1.288 16.127 1.00 85.44 109 ILE A O 1
ATOM 853 N N . GLU A 1 110 ? -4.827 -0.573 15.053 1.00 82.19 110 GLU A N 1
ATOM 854 C CA . GLU A 1 110 ? -5.452 -1.481 16.027 1.00 82.19 110 GLU A CA 1
ATOM 855 C C . GLU A 1 110 ? -4.804 -1.349 17.417 1.00 82.19 110 GLU A C 1
ATOM 857 O O . GLU A 1 110 ? -5.503 -1.250 18.433 1.00 82.19 110 GLU A O 1
ATOM 862 N N . ALA A 1 111 ? -3.470 -1.286 17.481 1.00 79.25 111 ALA A N 1
ATOM 863 C CA . ALA A 1 111 ? -2.754 -1.106 18.738 1.00 79.25 111 ALA A CA 1
ATOM 864 C C . ALA A 1 111 ? -3.128 0.222 19.419 1.00 79.25 111 ALA A C 1
ATOM 866 O O . ALA A 1 111 ? -3.418 0.232 20.617 1.00 79.25 111 ALA A O 1
ATOM 867 N N . GLU A 1 112 ? -3.199 1.327 18.677 1.00 80.94 112 GLU A N 1
ATOM 868 C CA . GLU A 1 112 ? -3.600 2.636 19.206 1.00 80.94 112 GLU A CA 1
ATOM 869 C C . GLU A 1 112 ? -5.039 2.636 19.743 1.00 80.94 112 GLU A C 1
ATOM 871 O O . GLU A 1 112 ? -5.291 3.168 20.826 1.00 80.94 112 GLU A O 1
ATOM 876 N N . GLN A 1 113 ? -5.971 1.964 19.062 1.00 73.38 113 GLN A N 1
ATOM 877 C CA . GLN A 1 113 ? -7.351 1.789 19.535 1.00 73.38 113 GLN A CA 1
ATOM 878 C C . GLN A 1 113 ? -7.420 0.955 20.819 1.00 73.38 113 GLN A C 1
ATOM 880 O O . GLN A 1 113 ? -8.184 1.273 21.737 1.00 73.38 113 GLN A O 1
ATOM 885 N N . SER A 1 114 ? -6.600 -0.096 20.914 1.00 73.12 114 SER A N 1
ATOM 886 C CA . SER A 1 114 ? -6.526 -0.933 22.115 1.00 73.12 114 SER A CA 1
ATOM 887 C C . SER A 1 114 ? -5.980 -0.157 23.323 1.00 73.12 114 SER A C 1
ATOM 889 O O . SER A 1 114 ? -6.512 -0.274 24.429 1.00 73.12 114 SER A O 1
ATOM 891 N N . LEU A 1 115 ? -4.976 0.701 23.105 1.00 73.19 115 LEU A N 1
ATOM 892 C CA . LEU A 1 115 ? -4.345 1.520 24.140 1.00 73.19 115 LEU A CA 1
ATOM 893 C C . LEU A 1 115 ? -5.226 2.707 24.553 1.00 73.19 115 LEU A C 1
ATOM 895 O O . LEU A 1 115 ? -5.325 3.002 25.746 1.00 73.19 115 LEU A O 1
ATOM 899 N N . GLY A 1 116 ? -5.926 3.343 23.607 1.00 57.66 116 GLY A N 1
ATOM 900 C CA . GLY A 1 116 ? -6.858 4.448 23.862 1.00 57.66 116 GLY A CA 1
ATOM 901 C C . GLY A 1 116 ? -8.029 4.077 24.782 1.00 57.66 116 GLY A C 1
ATOM 902 O O . GLY A 1 116 ? -8.512 4.916 25.541 1.00 57.66 116 GLY A O 1
ATOM 903 N N . ASN A 1 117 ? -8.417 2.799 24.823 1.00 51.00 117 ASN A N 1
ATOM 904 C CA . ASN A 1 117 ? -9.409 2.281 25.774 1.00 51.00 117 ASN A CA 1
ATOM 905 C C . ASN A 1 117 ? -8.865 2.056 27.200 1.00 51.00 117 ASN A C 1
ATOM 907 O O . ASN A 1 117 ? -9.645 1.755 28.104 1.00 51.00 117 ASN A O 1
ATOM 911 N N . THR A 1 118 ? -7.557 2.218 27.437 1.00 47.91 118 THR A N 1
ATOM 912 C CA . THR A 1 118 ? -6.925 1.983 28.752 1.00 47.91 118 THR A CA 1
ATOM 913 C C . THR A 1 118 ? -6.451 3.252 29.470 1.00 47.91 118 THR A C 1
ATOM 915 O O . THR A 1 118 ? -6.049 3.179 30.631 1.00 47.91 118 THR A O 1
ATOM 918 N N . GLY A 1 119 ? -6.568 4.440 28.862 1.00 42.84 119 GLY A N 1
ATOM 919 C CA . GLY A 1 119 ? -6.162 5.683 29.521 1.00 42.84 119 GLY A CA 1
ATOM 920 C C . GLY A 1 119 ? -6.647 6.969 28.846 1.00 42.84 119 GLY A C 1
ATOM 921 O O . GLY A 1 119 ? -6.101 7.372 27.831 1.00 42.84 119 GLY A O 1
ATOM 922 N N . ARG A 1 120 ? -7.571 7.673 29.521 1.00 36.16 120 ARG A N 1
ATOM 923 C CA . ARG A 1 120 ? -8.023 9.074 29.317 1.00 36.16 120 ARG A CA 1
ATOM 924 C C . ARG A 1 120 ? -8.991 9.401 28.157 1.00 36.16 120 ARG A C 1
ATOM 926 O O . ARG A 1 120 ? -8.603 9.631 27.027 1.00 36.16 120 ARG A O 1
ATOM 933 N N . SER A 1 121 ? -10.233 9.670 28.582 1.00 35.44 121 SER A N 1
ATOM 934 C CA . SER A 1 121 ? -10.970 10.944 28.437 1.00 35.44 121 SER A CA 1
ATOM 935 C C . SER A 1 121 ? -11.149 11.571 27.043 1.00 35.44 121 SER A C 1
ATOM 937 O O . SER A 1 121 ? -10.332 12.369 26.601 1.00 35.44 121 SER A O 1
ATOM 939 N N . ALA A 1 122 ? -12.355 11.376 26.499 1.00 38.66 122 ALA A N 1
ATOM 940 C CA . ALA A 1 122 ? -13.232 12.425 25.961 1.00 38.66 122 ALA A CA 1
ATOM 941 C C . ALA A 1 122 ? -12.589 13.526 25.091 1.00 38.66 122 ALA A C 1
ATOM 943 O O . ALA A 1 122 ? -12.616 14.706 25.433 1.00 38.66 122 ALA A O 1
ATOM 944 N N . ALA A 1 123 ? -12.141 13.156 23.898 1.00 32.78 123 ALA A N 1
ATOM 945 C CA . ALA A 1 123 ? -12.383 13.962 22.708 1.00 32.78 123 ALA A CA 1
ATOM 946 C C . ALA A 1 123 ? -13.074 13.036 21.706 1.00 32.78 123 ALA A C 1
ATOM 948 O O . ALA A 1 123 ? -12.672 11.885 21.564 1.00 32.78 123 ALA A O 1
ATOM 949 N N . LYS A 1 124 ? -14.173 13.502 21.108 1.00 38.94 124 LYS A N 1
ATOM 950 C CA . LYS A 1 124 ? -14.991 12.756 20.148 1.00 38.94 124 LYS A CA 1
ATOM 951 C C . LYS A 1 124 ? -14.113 12.168 19.037 1.00 38.94 124 LYS A C 1
ATOM 953 O O . LYS A 1 124 ? -13.784 12.861 18.087 1.00 38.94 124 LYS A O 1
ATOM 958 N N . SER A 1 125 ? -13.765 10.901 19.166 1.00 38.91 125 SER A N 1
ATOM 959 C CA . SER A 1 125 ? -13.392 10.038 18.060 1.00 38.91 125 SER A CA 1
ATOM 960 C C . SER A 1 125 ? -14.419 8.926 18.127 1.00 38.91 125 SER A C 1
ATOM 962 O O . SER A 1 125 ? -14.425 8.131 19.070 1.00 38.91 125 SER A O 1
ATOM 964 N N . GLU A 1 126 ? -15.393 8.959 17.217 1.00 35.75 126 GLU A N 1
ATOM 965 C CA . GLU A 1 126 ? -16.221 7.784 16.987 1.00 35.75 126 GLU A CA 1
ATOM 966 C C . GLU A 1 126 ? -15.259 6.651 16.652 1.00 35.75 126 GLU A C 1
ATOM 968 O O . GLU A 1 126 ? -14.461 6.741 15.722 1.00 35.75 126 GLU A O 1
ATOM 973 N N . SER A 1 127 ? -15.256 5.644 17.520 1.00 37.00 127 SER A N 1
ATOM 974 C CA . SER A 1 127 ? -14.296 4.556 17.496 1.00 37.00 127 SER A CA 1
ATOM 975 C C . SER A 1 127 ? -14.315 3.890 16.125 1.00 37.00 127 SER A C 1
ATOM 977 O O . SER A 1 127 ? -15.249 3.148 15.810 1.00 37.00 127 SER A O 1
ATOM 979 N N . VAL A 1 128 ? -13.280 4.121 15.325 1.00 40.25 128 VAL A N 1
ATOM 980 C CA . VAL A 1 128 ? -12.987 3.250 14.195 1.00 40.25 128 VAL A CA 1
ATOM 981 C C . VAL A 1 128 ? -12.683 1.881 14.807 1.00 40.25 128 VAL A C 1
ATOM 983 O O . VAL A 1 128 ? -11.915 1.793 15.758 1.00 40.25 128 VAL A O 1
ATOM 986 N N . LYS A 1 129 ? -13.357 0.822 14.361 1.00 37.41 129 LYS A N 1
ATOM 987 C CA . LYS A 1 129 ? -13.078 -0.548 14.805 1.00 37.41 129 LYS A CA 1
ATOM 988 C C . LYS A 1 129 ? -12.491 -1.297 13.624 1.00 37.41 129 LYS A C 1
ATOM 990 O O . LYS A 1 129 ? -13.226 -1.634 12.700 1.00 37.41 129 LYS A O 1
ATOM 995 N N . PHE A 1 130 ? -11.191 -1.566 13.661 1.00 41.62 130 PHE A N 1
ATOM 996 C CA . PHE A 1 130 ? -10.585 -2.534 12.752 1.00 41.62 130 PHE A CA 1
ATOM 997 C C . PHE A 1 130 ? -10.611 -3.890 13.433 1.00 41.62 130 PHE A C 1
ATOM 999 O O . PHE A 1 130 ? -10.035 -4.071 14.500 1.00 41.62 130 PHE A O 1
ATOM 1006 N N . ASN A 1 131 ? -11.337 -4.838 12.851 1.00 39.78 131 ASN A N 1
ATOM 1007 C CA . ASN A 1 131 ? -11.367 -6.190 13.372 1.00 39.78 131 ASN A CA 1
ATOM 1008 C C . ASN A 1 131 ? -10.307 -7.007 12.632 1.00 39.78 131 ASN A C 1
ATOM 1010 O O . ASN A 1 131 ? -10.608 -7.610 11.606 1.00 39.78 131 ASN A O 1
ATOM 1014 N N . ILE A 1 132 ? -9.064 -7.018 13.127 1.00 40.31 132 ILE A N 1
ATOM 1015 C CA . ILE A 1 132 ? -7.982 -7.790 12.490 1.00 40.31 132 ILE A CA 1
ATOM 1016 C C . ILE A 1 132 ? -8.284 -9.298 12.516 1.00 40.31 132 ILE A C 1
ATOM 1018 O O . ILE A 1 132 ? -7.876 -10.033 11.619 1.00 40.31 132 ILE A O 1
ATOM 1022 N N . SER A 1 133 ? -9.121 -9.757 13.458 1.00 38.53 133 SER A N 1
ATOM 1023 C CA . SER A 1 133 ? -9.640 -11.135 13.470 1.00 38.53 133 SER A CA 1
ATOM 1024 C C . SER A 1 133 ? -10.568 -11.476 12.289 1.00 38.53 133 SER A C 1
ATOM 1026 O O . SER A 1 133 ? -10.864 -12.649 12.070 1.00 38.53 133 SER A O 1
ATOM 1028 N N . GLN A 1 134 ? -11.002 -10.465 11.526 1.00 39.03 134 GLN A N 1
ATOM 1029 C CA . GLN A 1 134 ? -11.791 -10.572 10.297 1.00 39.03 134 GLN A CA 1
ATOM 1030 C C . GLN A 1 134 ? -11.024 -10.102 9.056 1.00 39.03 134 GLN A C 1
ATOM 1032 O O . GLN A 1 134 ? -11.664 -9.845 8.043 1.00 39.03 134 GLN A O 1
ATOM 1037 N N . ILE A 1 135 ? -9.684 -10.018 9.084 1.00 43.78 135 ILE A N 1
ATOM 1038 C CA . ILE A 1 135 ? -8.922 -10.066 7.826 1.00 43.78 135 ILE A CA 1
ATOM 1039 C C . ILE A 1 135 ? -9.081 -11.496 7.299 1.00 43.78 135 ILE A C 1
ATOM 1041 O O . ILE A 1 135 ? -8.234 -12.370 7.499 1.00 43.78 135 ILE A O 1
ATOM 1045 N N . GLY A 1 136 ? -10.254 -11.756 6.725 1.00 38.25 136 GLY A N 1
ATOM 1046 C CA . GLY A 1 136 ? -10.506 -12.906 5.904 1.00 38.25 136 GLY A CA 1
ATOM 1047 C C . GLY A 1 136 ? -9.616 -12.749 4.694 1.00 38.25 136 GLY A C 1
ATOM 1048 O O . GLY A 1 136 ? -9.479 -11.687 4.092 1.00 38.25 136 GLY A O 1
ATOM 1049 N N . VAL A 1 137 ? -8.913 -13.818 4.390 1.00 36.97 137 VAL A N 1
ATOM 1050 C CA . VAL A 1 137 ? -8.246 -13.919 3.116 1.00 36.97 137 VAL A CA 1
ATOM 1051 C C . VAL A 1 137 ? -9.172 -14.779 2.285 1.00 36.97 137 VAL A C 1
ATOM 1053 O O . VAL A 1 137 ? -9.387 -15.928 2.670 1.00 36.97 137 VAL A O 1
ATOM 1056 N N . ILE A 1 138 ? -9.774 -14.230 1.229 1.00 30.41 138 ILE A N 1
ATOM 1057 C CA . ILE A 1 138 ? -10.744 -14.947 0.388 1.00 30.41 138 ILE A CA 1
ATOM 1058 C C . ILE A 1 138 ? -10.098 -16.271 -0.065 1.00 30.41 138 ILE A C 1
ATOM 1060 O O . ILE A 1 138 ? -9.063 -16.271 -0.718 1.00 30.41 138 ILE A O 1
ATOM 1064 N N . ILE A 1 139 ? -10.624 -17.421 0.371 1.00 31.34 139 ILE A N 1
ATOM 1065 C CA . ILE A 1 139 ? -10.106 -18.758 0.003 1.00 31.34 139 ILE A CA 1
ATOM 1066 C C . ILE A 1 139 ? -10.834 -19.258 -1.236 1.00 31.34 139 ILE A C 1
ATOM 1068 O O . ILE A 1 139 ? -12.083 -19.171 -1.243 1.00 31.34 139 ILE A O 1
#